Protein AF-A0A392Q2Q9-F1 (afdb_monomer)

pLDDT: mean 93.01, std 4.92, range [68.19, 97.56]

Secondary structure (DSSP, 8-state):
-HHHHHHHHHHHHHHHHHHHHHHHHHHHHHHHT-TTT-TTS---HHHHHHHHHHHS-SSGGGHHHHHHHHHHHHHHHHHHHIIIII--HHHHHHHHHHHHHT-GGGGGGS-HHHHHHHHHHHHHHHHHHH-

InterPro domains:
  IPR005630 Terpene synthase, metal-binding domain [PF03936] (30-130)
  IPR008949 Isoprenoid synthase domain superfamily [G3DSA:1.10.600.10] (1-131)
  IPR008949 Isoprenoid synthase domain superfamily [SSF48576] (3-130)
  IPR050148 Terpene synthase-like [PTHR31225] (2-131)

Solvent-accessible surface area (backbone atoms only — not comparable to full-atom values): 7437 Å² total; per-residue (Å²): 109,69,68,61,56,50,52,52,52,53,50,52,54,51,51,53,52,51,55,51,52,50,52,50,51,52,47,53,55,58,71,67,56,46,66,86,70,44,70,90,43,82,91,44,60,69,60,25,37,53,49,17,60,74,73,42,72,86,55,76,91,40,48,65,56,27,52,49,43,18,56,51,44,39,52,52,53,49,49,49,39,37,70,76,74,68,50,49,73,72,55,47,52,46,50,51,51,28,62,74,65,69,42,83,74,43,43,77,77,39,57,72,64,55,29,57,48,48,52,54,52,53,52,54,54,50,51,64,73,74,109

Radius of gyration: 17.83 Å; Cα contacts (8 Å, |Δi|>4): 84; chains: 1; bounding box: 37×26×60 Å

Organism: NCBI:txid97028

Structure (mmCIF, N/CA/C/O backbone):
data_AF-A0A392Q2Q9-F1
#
_entry.id   AF-A0A392Q2Q9-F1
#
loop_
_atom_site.group_PDB
_atom_site.id
_atom_site.type_symbol
_atom_site.label_atom_id
_atom_site.label_alt_id
_atom_site.label_comp_id
_atom_site.label_asym_id
_atom_site.label_entity_id
_atom_site.label_seq_id
_atom_site.pdbx_PDB_ins_code
_atom_site.Cartn_x
_atom_site.Cartn_y
_atom_site.Cartn_z
_atom_site.occupancy
_atom_site.B_iso_or_equiv
_atom_site.auth_seq_id
_atom_site.auth_comp_id
_atom_site.auth_asym_id
_atom_site.auth_atom_id
_atom_site.pdbx_PDB_model_num
ATOM 1 N N . MET A 1 1 ? 15.617 -3.578 -39.658 1.00 75.75 1 MET A N 1
ATOM 2 C CA . MET A 1 1 ? 15.736 -4.747 -38.759 1.00 75.75 1 MET A CA 1
ATOM 3 C C . MET A 1 1 ? 16.362 -4.359 -37.419 1.00 75.75 1 MET A C 1
ATOM 5 O O . MET A 1 1 ? 15.697 -4.554 -36.414 1.00 75.75 1 MET A O 1
ATOM 9 N N . VAL A 1 2 ? 17.518 -3.676 -37.407 1.00 93.38 2 VAL A N 1
ATOM 10 C CA . VAL A 1 2 ? 18.231 -3.214 -36.188 1.00 93.38 2 VAL A CA 1
ATOM 11 C C . VAL A 1 2 ? 17.344 -2.501 -35.150 1.00 93.38 2 VAL A C 1
ATOM 13 O O . VAL A 1 2 ? 17.402 -2.835 -33.974 1.00 93.38 2 VAL A O 1
ATOM 16 N N . LEU A 1 3 ? 16.473 -1.568 -35.560 1.00 96.06 3 LEU A N 1
ATOM 17 C CA . LEU A 1 3 ? 15.599 -0.842 -34.618 1.00 96.06 3 LEU A CA 1
ATOM 18 C C . LEU A 1 3 ? 14.573 -1.742 -33.911 1.00 96.06 3 LEU A C 1
ATOM 20 O O . LEU A 1 3 ? 14.263 -1.520 -32.747 1.00 96.06 3 LEU A O 1
ATOM 24 N N . VAL A 1 4 ? 14.054 -2.766 -34.597 1.00 97.06 4 VAL A N 1
ATOM 25 C C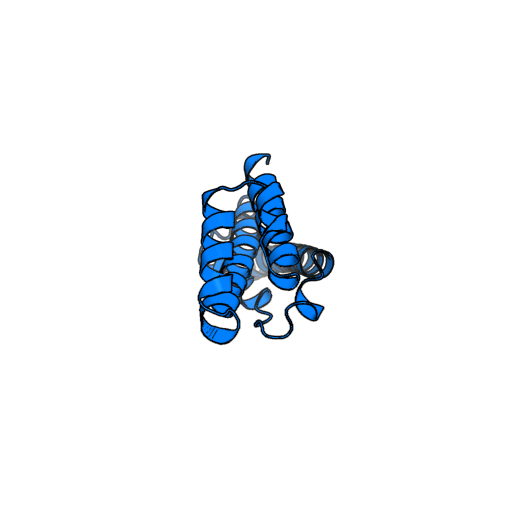A . VAL A 1 4 ? 13.068 -3.694 -34.016 1.00 97.06 4 VAL A CA 1
ATOM 26 C C . VAL A 1 4 ? 13.737 -4.619 -33.004 1.00 97.06 4 VAL A 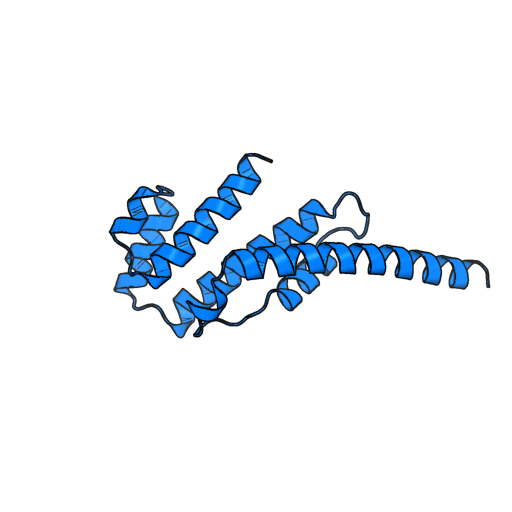C 1
ATOM 28 O O . VAL A 1 4 ? 13.162 -4.914 -31.962 1.00 97.06 4 VAL A O 1
ATOM 31 N N . GLU A 1 5 ? 14.952 -5.075 -33.301 1.00 97.00 5 GLU A N 1
ATOM 32 C CA . GLU A 1 5 ? 15.744 -5.896 -32.382 1.00 97.00 5 GLU A CA 1
ATOM 33 C C . GLU A 1 5 ? 16.156 -5.095 -31.144 1.00 97.00 5 GLU A C 1
ATOM 35 O O . GLU A 1 5 ? 15.983 -5.579 -30.027 1.00 97.00 5 GLU A O 1
ATOM 40 N N . ALA A 1 6 ? 16.597 -3.847 -31.333 1.00 96.06 6 ALA A N 1
ATOM 41 C CA . ALA A 1 6 ? 16.923 -2.940 -30.238 1.00 96.06 6 ALA A CA 1
ATOM 42 C C . ALA A 1 6 ? 15.706 -2.662 -29.340 1.00 96.06 6 ALA A C 1
ATOM 44 O O . ALA A 1 6 ? 15.802 -2.820 -28.128 1.00 96.06 6 ALA A O 1
ATOM 45 N N . ALA A 1 7 ? 14.545 -2.338 -29.922 1.00 95.75 7 ALA A N 1
ATOM 46 C CA . ALA A 1 7 ? 13.321 -2.079 -29.160 1.00 95.75 7 ALA A CA 1
ATOM 47 C C . ALA A 1 7 ? 12.856 -3.302 -28.351 1.00 95.75 7 ALA A C 1
ATOM 49 O O . ALA A 1 7 ? 12.418 -3.164 -27.212 1.00 95.75 7 ALA A O 1
ATOM 50 N N . LYS A 1 8 ? 12.974 -4.515 -28.911 1.00 96.62 8 LYS A N 1
ATOM 51 C CA . LYS A 1 8 ? 12.659 -5.756 -28.185 1.00 96.62 8 LYS A CA 1
ATOM 52 C C . LYS A 1 8 ? 13.612 -5.992 -27.018 1.00 96.62 8 LYS A C 1
ATOM 54 O O . LYS A 1 8 ? 13.170 -6.412 -25.953 1.00 96.62 8 LYS A O 1
ATOM 59 N N . LEU A 1 9 ? 14.908 -5.761 -27.226 1.00 96.19 9 LEU A N 1
ATOM 60 C CA . LEU A 1 9 ? 15.908 -5.940 -26.180 1.00 96.19 9 LEU A CA 1
ATOM 61 C C . LEU A 1 9 ? 15.682 -4.954 -25.029 1.00 96.19 9 LEU A C 1
ATOM 63 O O . LEU A 1 9 ? 15.647 -5.377 -23.87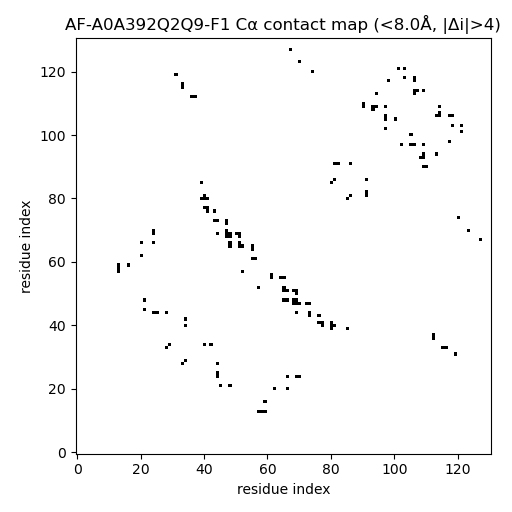8 1.00 96.19 9 LEU A O 1
ATOM 67 N N . ASP A 1 10 ? 15.466 -3.679 -25.349 1.00 93.50 10 ASP A N 1
ATOM 68 C CA . ASP A 1 10 ? 15.205 -2.625 -24.366 1.00 93.50 10 ASP A CA 1
ATOM 69 C C . ASP A 1 10 ? 13.931 -2.908 -23.556 1.00 93.50 10 ASP A C 1
ATOM 71 O O . ASP A 1 10 ? 13.959 -2.917 -22.325 1.00 93.50 10 ASP A O 1
ATOM 75 N N . PHE A 1 11 ? 12.845 -3.295 -24.236 1.00 93.94 11 PHE A N 1
ATOM 76 C CA . PHE A 1 11 ? 11.606 -3.704 -23.579 1.00 93.94 11 PHE A CA 1
ATOM 77 C C . PHE A 1 11 ? 11.814 -4.882 -22.618 1.00 93.94 11 PHE A C 1
ATOM 79 O O . PHE A 1 11 ? 11.307 -4.860 -21.499 1.00 93.94 11 PHE A O 1
ATOM 86 N N . ASN A 1 12 ? 12.570 -5.907 -23.024 1.00 95.81 12 ASN A N 1
ATOM 87 C CA . ASN A 1 12 ? 12.827 -7.075 -22.179 1.00 95.81 12 ASN A CA 1
ATOM 88 C C . ASN A 1 12 ? 13.692 -6.728 -20.956 1.00 95.81 12 ASN A C 1
ATOM 90 O O . ASN A 1 12 ? 13.448 -7.254 -19.870 1.00 95.81 12 ASN A O 1
ATOM 94 N N . ILE A 1 13 ? 14.680 -5.839 -21.111 1.00 93.75 13 ILE A N 1
ATOM 95 C CA . ILE A 1 13 ? 15.498 -5.341 -19.995 1.00 93.75 13 ILE A CA 1
ATOM 96 C C . ILE A 1 13 ? 14.614 -4.575 -19.010 1.00 93.75 13 ILE A C 1
ATOM 98 O O . ILE A 1 13 ? 14.631 -4.861 -17.812 1.00 93.75 13 ILE A O 1
ATOM 102 N N . PHE A 1 14 ? 13.797 -3.648 -19.513 1.00 92.25 14 PHE A N 1
ATOM 103 C CA . PHE A 1 14 ? 12.869 -2.892 -18.683 1.00 92.25 14 PHE A CA 1
ATOM 104 C C . PHE A 1 14 ? 11.873 -3.813 -17.967 1.00 92.25 14 PHE A C 1
ATOM 106 O O . PHE A 1 14 ? 11.730 -3.733 -16.749 1.00 92.25 14 PHE A O 1
ATOM 113 N N . GLN A 1 15 ? 11.265 -4.764 -18.680 1.00 94.81 15 GLN A N 1
ATOM 114 C CA . GLN A 1 15 ? 10.356 -5.750 -18.096 1.00 94.81 15 GLN A CA 1
ATOM 115 C C . GLN A 1 15 ? 11.027 -6.574 -16.987 1.00 94.81 15 GLN A C 1
ATOM 117 O O . GLN A 1 15 ? 10.398 -6.832 -15.961 1.00 94.81 15 GLN A O 1
ATOM 122 N N . SER A 1 16 ? 12.291 -6.972 -17.158 1.00 95.31 16 SER A N 1
ATOM 123 C CA . SER A 1 16 ? 13.042 -7.691 -16.122 1.00 95.31 16 SER A CA 1
ATOM 124 C C . SER A 1 16 ? 13.211 -6.854 -14.850 1.00 95.31 16 SER A C 1
ATOM 126 O O . SER A 1 16 ? 13.088 -7.392 -13.749 1.00 95.31 16 SER A O 1
ATOM 128 N N . ASN A 1 17 ? 13.453 -5.546 -14.982 1.00 93.50 17 ASN A N 1
ATOM 129 C CA . ASN A 1 17 ? 13.526 -4.635 -13.836 1.00 93.50 17 ASN A CA 1
ATOM 130 C C . ASN A 1 17 ? 12.163 -4.510 -13.146 1.00 93.50 17 ASN A C 1
ATOM 132 O O . ASN A 1 17 ? 12.082 -4.643 -11.926 1.00 93.50 17 ASN A O 1
ATOM 136 N N . LEU A 1 18 ? 11.082 -4.359 -13.919 1.00 95.50 18 LEU A N 1
ATOM 137 C CA . LEU A 1 18 ? 9.730 -4.283 -13.361 1.00 95.50 18 LEU A CA 1
ATOM 138 C C . LEU A 1 18 ? 9.339 -5.556 -12.596 1.00 95.50 18 LEU A C 1
ATOM 140 O O . LEU A 1 18 ? 8.719 -5.509 -11.539 1.00 95.50 18 LEU A O 1
ATOM 144 N N . GLN A 1 19 ? 9.731 -6.728 -13.099 1.00 96.25 19 GLN A N 1
ATOM 145 C CA . GLN A 1 19 ? 9.503 -7.994 -12.399 1.00 96.25 19 GLN A CA 1
ATOM 146 C C . GLN A 1 19 ? 10.271 -8.080 -11.076 1.00 96.25 19 GLN A C 1
ATOM 148 O O . GLN A 1 19 ? 9.803 -8.739 -10.147 1.00 96.25 19 GLN A O 1
ATOM 153 N N . GLN A 1 20 ? 11.447 -7.458 -10.985 1.00 96.25 20 GLN A N 1
ATOM 154 C CA . GLN A 1 20 ? 12.218 -7.405 -9.748 1.00 96.25 20 GLN A CA 1
ATOM 155 C C . GLN A 1 20 ? 11.555 -6.474 -8.725 1.00 96.25 20 GLN A C 1
ATOM 157 O O . GLN A 1 20 ? 11.304 -6.900 -7.598 1.00 96.25 20 GLN A O 1
ATOM 162 N N . GLU A 1 21 ? 11.166 -5.271 -9.145 1.00 96.44 21 GLU A N 1
ATOM 163 C CA . GLU A 1 21 ? 10.391 -4.325 -8.328 1.00 96.44 21 GLU A CA 1
ATOM 164 C C . GLU A 1 21 ? 9.092 -4.957 -7.816 1.00 96.44 21 GLU A C 1
ATOM 166 O O . GLU A 1 21 ? 8.780 -4.896 -6.629 1.00 96.44 21 GLU A O 1
ATOM 171 N N . LEU A 1 22 ? 8.350 -5.646 -8.688 1.00 95.88 22 LEU A N 1
ATOM 172 C CA . LEU A 1 22 ? 7.099 -6.297 -8.315 1.00 95.88 22 LEU A CA 1
ATOM 173 C C . LEU A 1 22 ? 7.300 -7.407 -7.276 1.00 95.88 22 LEU A C 1
ATOM 175 O O . LEU A 1 22 ? 6.458 -7.581 -6.393 1.00 95.88 22 LEU A O 1
ATOM 179 N N . LYS A 1 23 ? 8.409 -8.156 -7.339 1.00 96.81 23 LYS A N 1
ATOM 180 C CA . LYS A 1 23 ? 8.757 -9.149 -6.306 1.00 96.81 23 LYS A CA 1
ATOM 181 C C . LYS A 1 23 ? 9.035 -8.480 -4.964 1.00 96.81 23 LYS A C 1
ATOM 183 O O . LYS A 1 23 ? 8.646 -9.025 -3.932 1.00 96.81 23 LYS A O 1
ATOM 188 N N . GLU A 1 24 ? 9.698 -7.330 -4.973 1.00 96.25 24 GLU A N 1
ATOM 189 C CA . GLU A 1 24 ? 9.979 -6.551 -3.765 1.00 96.25 24 GLU A CA 1
ATOM 190 C C . GLU A 1 24 ? 8.693 -5.982 -3.164 1.00 96.25 24 GLU A C 1
ATOM 192 O O . GLU A 1 24 ? 8.444 -6.182 -1.976 1.00 96.25 24 GLU A O 1
ATOM 197 N N . MET A 1 25 ? 7.810 -5.409 -3.985 1.00 96.12 25 MET A N 1
ATOM 198 C CA . MET A 1 25 ? 6.490 -4.942 -3.543 1.00 96.12 25 MET A CA 1
ATOM 199 C C . MET A 1 25 ? 5.619 -6.084 -3.020 1.00 96.12 25 MET A C 1
ATOM 201 O O . MET A 1 25 ? 4.980 -5.947 -1.980 1.00 96.12 25 MET A O 1
ATOM 205 N N . SER A 1 26 ? 5.643 -7.244 -3.680 1.00 94.69 26 SER A N 1
ATOM 206 C CA . SER A 1 26 ? 4.922 -8.439 -3.218 1.00 94.69 26 SER A CA 1
ATOM 207 C C . SER A 1 26 ? 5.439 -8.934 -1.868 1.00 94.69 26 SER A C 1
ATOM 209 O O . SER A 1 26 ? 4.654 -9.374 -1.027 1.00 94.69 26 SER A O 1
ATOM 211 N N . ARG A 1 27 ? 6.759 -8.863 -1.642 1.00 95.44 27 ARG A N 1
ATOM 212 C CA . ARG A 1 27 ? 7.365 -9.203 -0.351 1.00 95.44 27 ARG A CA 1
ATOM 213 C C . ARG A 1 27 ? 6.919 -8.221 0.729 1.00 95.44 27 ARG A C 1
ATOM 215 O O . ARG A 1 27 ? 6.402 -8.676 1.743 1.00 95.44 27 ARG A O 1
ATOM 222 N N . TRP A 1 28 ? 7.043 -6.920 0.474 1.00 94.62 28 TRP A N 1
ATOM 223 C CA . TRP A 1 28 ? 6.601 -5.864 1.388 1.00 94.62 28 TRP A CA 1
ATOM 224 C C . TRP A 1 28 ? 5.125 -6.032 1.781 1.00 94.62 28 TRP A C 1
ATOM 226 O O . TRP A 1 28 ? 4.798 -6.080 2.966 1.00 94.62 28 TRP A O 1
ATOM 236 N N . TRP A 1 29 ? 4.236 -6.230 0.804 1.00 92.81 29 TRP A N 1
ATOM 237 C CA . TRP A 1 29 ? 2.803 -6.422 1.047 1.00 92.81 29 TRP A CA 1
ATOM 238 C C . TRP A 1 29 ? 2.509 -7.648 1.916 1.00 92.81 29 TRP A C 1
ATOM 240 O O . TRP A 1 29 ? 1.708 -7.595 2.851 1.00 92.81 29 TRP A O 1
ATOM 250 N N . LYS A 1 30 ? 3.206 -8.757 1.644 1.00 91.31 30 LYS A N 1
ATOM 251 C CA . LYS A 1 30 ? 3.087 -9.986 2.430 1.00 91.31 30 LYS A CA 1
ATOM 252 C C . LYS A 1 30 ? 3.606 -9.806 3.858 1.00 91.31 30 LYS A C 1
ATOM 254 O O . LYS A 1 30 ? 2.983 -10.317 4.787 1.00 91.31 30 LYS A O 1
ATOM 259 N N . GLU A 1 31 ? 4.725 -9.109 4.034 1.00 91.88 31 GLU A N 1
ATOM 260 C CA . GLU A 1 31 ? 5.345 -8.842 5.339 1.00 91.88 31 GLU A CA 1
ATOM 261 C C . GLU A 1 31 ? 4.489 -7.927 6.217 1.00 91.88 31 GLU A C 1
ATOM 263 O O . GLU A 1 31 ? 4.432 -8.141 7.427 1.00 91.88 31 GLU A O 1
ATOM 268 N N . MET A 1 32 ? 3.741 -6.987 5.627 1.00 87.19 32 MET A N 1
ATOM 269 C CA . MET A 1 32 ? 2.764 -6.188 6.374 1.00 87.19 32 MET A CA 1
ATOM 2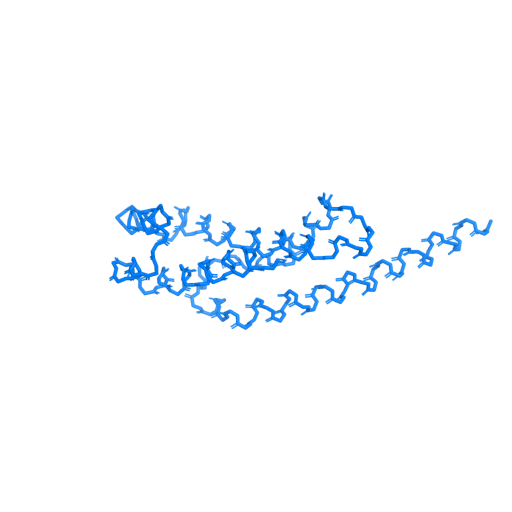70 C C . MET A 1 32 ? 1.646 -7.036 7.002 1.00 87.19 32 MET A C 1
ATOM 272 O O . MET A 1 32 ? 1.044 -6.629 7.995 1.00 87.19 32 MET A O 1
ATOM 276 N N . GLY A 1 33 ? 1.340 -8.213 6.442 1.00 84.62 33 GLY A N 1
ATOM 277 C CA . GLY A 1 33 ? 0.392 -9.158 7.039 1.00 84.62 33 GLY A CA 1
ATOM 278 C C . GLY A 1 33 ? -1.044 -8.630 7.168 1.00 84.62 33 GLY A C 1
ATOM 279 O O . GLY A 1 33 ? -1.800 -9.125 8.010 1.00 84.62 33 GLY A O 1
ATOM 280 N N . LEU A 1 34 ? -1.419 -7.634 6.354 1.00 83.12 34 LEU A N 1
ATOM 281 C CA . LEU A 1 34 ? -2.730 -6.980 6.396 1.00 83.12 34 LEU A CA 1
ATOM 282 C C . LEU A 1 34 ? -3.828 -7.808 5.730 1.00 83.12 34 LEU A C 1
ATOM 284 O O . LEU A 1 34 ? -4.936 -7.851 6.251 1.00 83.12 34 LEU A O 1
ATOM 288 N N . ALA A 1 35 ? -3.523 -8.519 4.640 1.00 79.19 35 ALA A N 1
ATOM 289 C CA . ALA A 1 35 ? -4.505 -9.284 3.865 1.00 79.19 35 ALA A CA 1
ATOM 290 C C . ALA A 1 35 ? -5.423 -10.207 4.707 1.00 79.19 35 ALA A C 1
ATOM 292 O O . ALA A 1 35 ? -6.640 -10.125 4.555 1.00 79.19 35 ALA A O 1
ATOM 293 N N . PRO A 1 36 ? -4.921 -11.045 5.644 1.00 77.25 36 PRO A N 1
ATOM 294 C CA . PRO A 1 36 ? -5.801 -11.870 6.478 1.00 77.25 36 PRO A CA 1
ATOM 295 C C . PRO A 1 36 ? -6.554 -11.077 7.559 1.00 77.25 36 PRO A C 1
ATOM 297 O O . PRO A 1 36 ? -7.543 -11.572 8.092 1.00 77.25 36 PRO A O 1
ATOM 300 N N . ARG A 1 37 ? -6.078 -9.879 7.921 1.00 80.44 37 ARG A N 1
ATOM 301 C CA . ARG A 1 37 ? -6.646 -9.030 8.985 1.00 80.44 37 ARG A CA 1
ATOM 302 C C . ARG A 1 37 ? -7.678 -8.035 8.449 1.00 80.44 37 ARG A C 1
ATOM 304 O O . ARG A 1 37 ? -8.550 -7.612 9.199 1.00 80.44 37 ARG A O 1
ATOM 311 N N . LEU A 1 38 ? -7.583 -7.697 7.165 1.00 82.00 38 LEU A N 1
ATOM 312 C CA . LEU A 1 38 ? -8.450 -6.777 6.433 1.00 82.00 38 LEU A CA 1
ATOM 313 C C . LEU A 1 38 ? -9.121 -7.511 5.263 1.00 82.00 38 LEU A C 1
ATOM 315 O O . LEU A 1 38 ? -9.091 -7.051 4.126 1.00 82.00 38 LEU A O 1
ATOM 319 N N . SER A 1 39 ? -9.723 -8.673 5.528 1.00 82.88 39 SER A N 1
ATOM 320 C CA . SER A 1 39 ? -10.338 -9.524 4.493 1.00 82.88 39 SER A CA 1
ATOM 321 C C . SER A 1 39 ? -11.527 -8.881 3.766 1.00 82.88 39 SER A C 1
ATOM 323 O O . SER A 1 39 ? -11.966 -9.399 2.742 1.00 82.88 39 SER A O 1
ATOM 325 N N . PHE A 1 40 ? -12.046 -7.765 4.287 1.00 83.06 40 PHE A N 1
ATOM 326 C CA . PHE A 1 40 ? -13.062 -6.940 3.635 1.00 83.06 40 PHE A CA 1
ATOM 327 C C . PHE A 1 40 ? -12.497 -6.081 2.494 1.00 83.06 40 PHE A C 1
ATOM 329 O O . PHE A 1 40 ? -13.252 -5.657 1.623 1.00 83.06 40 PHE A O 1
ATOM 336 N N . SER A 1 41 ? -11.190 -5.811 2.509 1.00 81.50 41 SER A N 1
ATOM 337 C CA . SER A 1 41 ? -10.527 -4.930 1.551 1.00 81.50 41 SER A CA 1
ATOM 338 C C . SER A 1 41 ? -10.046 -5.680 0.310 1.00 81.50 41 SER A C 1
ATOM 340 O O . SER A 1 41 ? -9.781 -6.886 0.334 1.00 81.50 41 SER A O 1
ATOM 342 N N . ARG A 1 42 ? -9.939 -4.960 -0.803 1.00 84.75 42 ARG A N 1
ATOM 343 C CA . ARG A 1 42 ? -9.484 -5.490 -2.086 1.00 84.75 42 ARG A CA 1
ATOM 344 C C . ARG A 1 4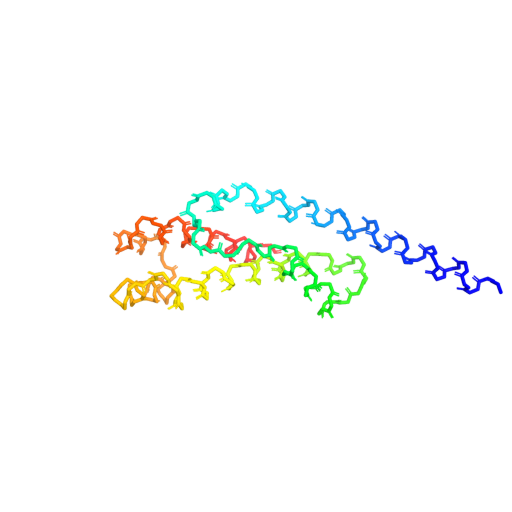2 ? -7.959 -5.632 -2.067 1.00 84.75 42 ARG A C 1
ATOM 346 O O . ARG A 1 42 ? -7.242 -4.663 -1.839 1.00 84.75 42 ARG A O 1
ATOM 353 N N . ASP A 1 43 ? -7.447 -6.814 -2.407 1.00 86.00 43 ASP A N 1
ATOM 354 C CA . ASP A 1 43 ? -6.011 -7.003 -2.653 1.00 86.00 43 ASP A CA 1
ATOM 355 C C . ASP A 1 43 ? -5.657 -6.485 -4.058 1.00 86.00 43 ASP A C 1
ATOM 357 O O . ASP A 1 43 ? -5.967 -7.134 -5.058 1.00 86.00 43 ASP A O 1
ATOM 361 N N . ARG A 1 44 ? -5.098 -5.267 -4.129 1.00 89.50 44 ARG A N 1
ATOM 362 C CA . ARG A 1 44 ? -4.866 -4.515 -5.382 1.00 89.50 44 ARG A CA 1
ATOM 363 C C . ARG A 1 44 ? -3.411 -4.130 -5.623 1.00 89.50 44 ARG A C 1
ATOM 365 O O . ARG A 1 44 ? -3.132 -3.244 -6.427 1.00 89.50 44 ARG A O 1
ATOM 372 N N . LEU A 1 45 ? -2.469 -4.787 -4.946 1.00 93.06 45 LEU A N 1
ATOM 373 C CA . LEU A 1 45 ? -1.046 -4.456 -5.055 1.00 93.06 45 LEU A CA 1
ATOM 374 C C . LEU A 1 45 ? -0.555 -4.439 -6.514 1.00 93.06 45 LEU A C 1
ATOM 376 O O . LEU A 1 45 ? 0.194 -3.546 -6.911 1.00 93.06 45 LEU A O 1
ATOM 380 N N . ILE A 1 46 ? -0.975 -5.423 -7.315 1.00 93.75 46 ILE A N 1
ATOM 381 C CA . ILE A 1 46 ? -0.544 -5.567 -8.712 1.00 93.75 46 ILE A CA 1
ATOM 382 C C . ILE A 1 46 ? -1.097 -4.427 -9.571 1.00 93.75 46 ILE A C 1
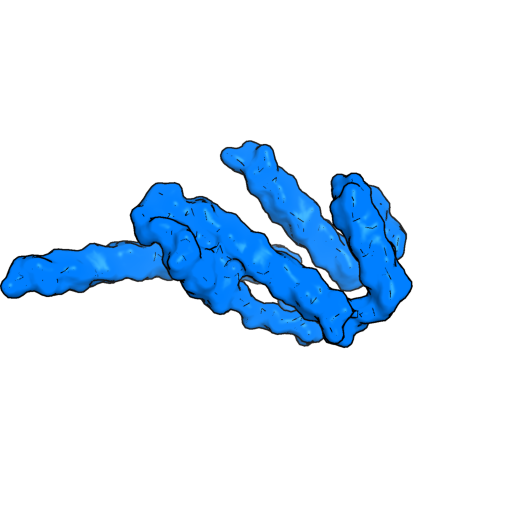ATOM 384 O O . ILE A 1 46 ? -0.381 -3.874 -10.403 1.00 93.75 46 ILE A O 1
ATOM 388 N N . GLU A 1 47 ? -2.353 -4.048 -9.360 1.00 94.81 47 GLU A N 1
ATOM 389 C CA . GLU A 1 47 ? -3.001 -2.935 -10.044 1.00 94.81 47 GLU A CA 1
ATOM 390 C C . GLU A 1 47 ? -2.379 -1.593 -9.650 1.00 94.81 47 GLU A C 1
ATOM 392 O O . GLU A 1 47 ? -2.094 -0.777 -10.527 1.00 94.81 47 GLU A O 1
ATOM 397 N N . CYS A 1 48 ? -2.087 -1.388 -8.363 1.00 95.88 48 CYS A N 1
ATOM 398 C CA . CYS A 1 48 ? -1.369 -0.208 -7.886 1.00 95.88 48 CYS A CA 1
ATOM 399 C C . CYS A 1 48 ? 0.036 -0.122 -8.498 1.00 95.88 48 CYS A C 1
ATOM 401 O O . CYS A 1 48 ? 0.455 0.957 -8.918 1.00 95.88 48 CYS A O 1
ATOM 403 N N . TYR A 1 49 ? 0.741 -1.252 -8.617 1.00 96.75 49 TYR A N 1
ATOM 404 C CA . TYR A 1 49 ? 2.038 -1.298 -9.291 1.00 96.75 49 TYR A CA 1
ATOM 405 C C . TYR A 1 49 ? 1.914 -0.966 -10.779 1.00 96.75 49 TYR A C 1
ATOM 407 O O . TYR A 1 49 ? 2.680 -0.164 -11.310 1.00 96.75 49 TYR A O 1
ATOM 415 N N . PHE A 1 50 ? 0.910 -1.523 -11.456 1.00 95.88 50 PHE A N 1
ATOM 416 C CA . PHE A 1 50 ? 0.642 -1.217 -12.857 1.00 95.88 50 PHE A CA 1
ATOM 417 C C . PHE A 1 50 ? 0.373 0.281 -13.080 1.00 95.88 50 PHE A C 1
ATOM 419 O O . PHE A 1 50 ? 0.901 0.864 -14.028 1.00 95.88 50 PHE A O 1
ATOM 426 N N . TRP A 1 51 ? -0.379 0.931 -12.186 1.00 95.75 51 TRP A N 1
ATOM 427 C CA . TRP A 1 51 ? -0.568 2.385 -12.220 1.00 95.75 51 TRP A CA 1
ATOM 428 C C . TRP A 1 51 ? 0.740 3.143 -12.004 1.00 95.75 51 TRP A C 1
ATOM 430 O O . TRP A 1 51 ? 1.037 4.060 -12.767 1.00 95.75 51 TRP A O 1
ATOM 440 N N . ALA A 1 52 ? 1.563 2.732 -11.037 1.00 96.31 52 ALA A N 1
ATOM 441 C CA . ALA A 1 52 ? 2.858 3.358 -10.787 1.00 96.31 52 ALA A CA 1
ATOM 442 C C . ALA A 1 52 ? 3.795 3.285 -12.008 1.00 96.31 52 ALA A C 1
ATOM 444 O O . ALA A 1 52 ? 4.454 4.273 -12.333 1.00 96.31 52 ALA A O 1
ATOM 445 N N . VAL A 1 53 ? 3.811 2.155 -12.725 1.00 95.25 53 VAL A N 1
ATOM 446 C CA . VAL A 1 53 ? 4.561 1.990 -13.985 1.00 95.25 53 VAL A CA 1
ATOM 447 C C . VAL A 1 53 ? 4.060 2.937 -15.077 1.00 95.25 53 VAL A C 1
ATOM 449 O O . VAL A 1 53 ? 4.865 3.448 -15.848 1.00 95.25 53 VAL A O 1
ATOM 452 N N . GLY A 1 54 ? 2.750 3.186 -15.149 1.00 93.88 54 GLY A N 1
ATOM 453 C CA . GLY A 1 54 ? 2.171 4.130 -16.108 1.00 93.88 54 GLY A CA 1
ATOM 454 C C . GLY A 1 54 ? 2.391 5.606 -15.753 1.00 93.88 54 GLY A C 1
ATOM 455 O O . GLY A 1 54 ? 2.362 6.453 -16.643 1.00 93.88 54 GLY A O 1
ATOM 456 N N . MET A 1 55 ? 2.593 5.921 -14.471 1.00 93.19 55 MET A N 1
ATOM 457 C CA . MET A 1 55 ? 2.748 7.293 -13.972 1.00 93.19 55 MET A CA 1
ATOM 458 C C . MET A 1 55 ? 4.202 7.766 -13.918 1.00 93.19 55 MET A C 1
ATOM 460 O O . MET A 1 55 ? 4.465 8.953 -14.110 1.00 93.19 55 MET A O 1
ATOM 464 N N . ALA A 1 56 ? 5.139 6.868 -13.614 1.00 93.50 56 ALA A N 1
ATOM 465 C CA . ALA A 1 56 ? 6.547 7.210 -13.470 1.00 93.50 56 ALA A CA 1
ATOM 466 C C . ALA A 1 56 ? 7.331 6.949 -14.768 1.00 93.50 56 ALA A C 1
ATOM 468 O O . ALA A 1 56 ? 6.974 6.050 -15.532 1.00 93.50 56 ALA A O 1
ATOM 469 N N . PRO A 1 57 ? 8.435 7.680 -15.008 1.00 90.69 57 PRO A N 1
ATOM 470 C CA . PRO A 1 57 ? 9.305 7.414 -16.149 1.00 90.69 57 PRO A CA 1
ATOM 471 C C . PRO A 1 57 ? 9.851 5.978 -16.117 1.00 90.69 57 PRO A C 1
ATOM 473 O O . PRO A 1 57 ? 10.006 5.387 -15.045 1.00 90.69 57 PRO A O 1
ATOM 476 N N . PHE A 1 58 ? 10.126 5.401 -17.288 1.00 85.25 58 PHE A N 1
ATOM 477 C CA . PHE A 1 58 ? 10.540 3.997 -17.421 1.00 85.25 58 PHE A CA 1
ATOM 478 C C . PHE A 1 58 ? 11.998 3.768 -17.005 1.00 85.25 58 PHE A C 1
ATOM 480 O O . PHE A 1 58 ? 12.436 2.635 -16.812 1.00 85.25 58 PHE A O 1
ATOM 487 N N . GLU A 1 59 ? 12.782 4.829 -16.855 1.00 87.69 59 GLU A N 1
ATOM 488 C CA . GLU A 1 59 ? 14.201 4.693 -16.614 1.00 87.69 59 GLU A CA 1
ATOM 489 C C . GLU A 1 59 ? 14.478 4.043 -15.235 1.00 87.69 59 GLU A C 1
ATOM 491 O O . GLU A 1 59 ? 13.734 4.266 -14.264 1.00 87.69 59 GLU A O 1
ATOM 496 N N . PRO A 1 60 ? 15.532 3.210 -15.113 1.00 86.56 60 PRO A N 1
ATOM 497 C CA . PRO A 1 60 ? 15.793 2.430 -13.900 1.00 86.56 60 PRO A CA 1
ATOM 498 C C . PRO A 1 60 ? 15.990 3.273 -12.634 1.00 86.56 60 PRO A C 1
ATOM 500 O O . PRO A 1 60 ? 15.630 2.829 -11.549 1.00 86.56 60 PRO A O 1
ATOM 503 N N . GLN A 1 61 ? 16.497 4.504 -12.751 1.00 90.56 61 GLN A N 1
ATOM 504 C CA . GLN A 1 61 ? 16.695 5.403 -11.607 1.00 90.56 61 GLN A CA 1
ATOM 505 C C . GLN A 1 61 ? 15.390 5.807 -10.905 1.00 90.56 61 GLN A C 1
ATOM 507 O O . GLN A 1 61 ? 15.426 6.228 -9.754 1.00 90.56 61 GLN A O 1
ATOM 512 N N . PHE A 1 62 ? 14.237 5.655 -11.565 1.00 93.81 62 PHE A N 1
ATOM 513 C CA . PHE A 1 62 ? 12.922 5.928 -10.978 1.00 93.81 62 PHE A CA 1
ATOM 514 C C . PHE A 1 62 ? 12.284 4.691 -10.327 1.00 93.81 62 PHE A C 1
ATOM 516 O O . PHE A 1 62 ? 11.106 4.717 -9.979 1.00 93.81 62 PHE A O 1
ATOM 523 N N . SER A 1 63 ? 13.048 3.612 -10.132 1.00 94.12 63 SER A N 1
ATOM 524 C CA . SER A 1 63 ? 12.577 2.390 -9.469 1.00 94.12 63 SER A CA 1
ATOM 525 C C . SER A 1 63 ? 11.987 2.669 -8.082 1.00 94.12 63 SER A C 1
ATOM 527 O O . SER A 1 63 ? 10.841 2.307 -7.808 1.00 94.12 63 SER A O 1
ATOM 529 N N . ASN A 1 64 ? 12.700 3.436 -7.249 1.00 93.31 64 ASN A N 1
ATOM 530 C CA . ASN A 1 64 ? 12.217 3.824 -5.921 1.00 93.31 64 ASN A CA 1
ATOM 531 C C . ASN A 1 64 ? 10.921 4.642 -5.989 1.00 93.31 64 ASN A C 1
ATOM 533 O O . ASN A 1 64 ? 10.035 4.450 -5.161 1.00 93.31 64 ASN A O 1
ATOM 537 N N . LEU A 1 65 ? 10.766 5.503 -7.003 1.00 94.75 65 LEU A N 1
ATOM 538 C CA . LEU A 1 65 ? 9.533 6.264 -7.214 1.00 94.75 65 LEU A CA 1
ATOM 539 C C . LEU A 1 65 ? 8.357 5.336 -7.549 1.00 94.75 65 LEU A C 1
ATOM 541 O O . LEU A 1 65 ? 7.289 5.475 -6.958 1.00 94.75 65 LEU A O 1
ATOM 545 N N . ARG A 1 66 ? 8.543 4.363 -8.452 1.00 96.44 66 ARG A N 1
ATOM 546 C CA . ARG A 1 66 ? 7.501 3.376 -8.798 1.00 96.44 66 ARG A CA 1
ATOM 547 C C . ARG A 1 66 ? 7.085 2.543 -7.590 1.00 96.44 66 ARG A C 1
ATOM 549 O O . ARG A 1 66 ? 5.893 2.373 -7.331 1.00 96.44 66 ARG A O 1
ATOM 556 N N . MET A 1 67 ? 8.057 2.060 -6.823 1.00 95.62 67 MET A N 1
ATOM 557 C CA . MET A 1 67 ? 7.799 1.308 -5.596 1.00 95.62 67 MET A CA 1
ATOM 558 C C . MET A 1 67 ? 7.089 2.170 -4.544 1.00 95.62 67 MET A C 1
ATOM 560 O O . MET A 1 67 ? 6.090 1.740 -3.969 1.00 95.62 67 MET A O 1
ATOM 564 N N . GLY A 1 68 ? 7.524 3.418 -4.358 1.00 95.62 68 GLY A N 1
ATOM 565 C CA . GLY A 1 68 ? 6.886 4.375 -3.455 1.00 95.62 68 GLY A CA 1
ATOM 566 C C . GLY A 1 68 ? 5.425 4.648 -3.819 1.00 95.62 68 GLY A C 1
ATOM 567 O O . GLY A 1 68 ? 4.537 4.495 -2.980 1.00 95.62 68 GLY A O 1
ATOM 568 N N . LEU A 1 69 ? 5.151 4.949 -5.093 1.00 95.94 69 LEU A N 1
ATOM 569 C CA . LEU A 1 69 ? 3.791 5.141 -5.610 1.00 95.94 69 LEU A CA 1
ATOM 570 C C . LEU A 1 69 ? 2.920 3.891 -5.435 1.00 95.94 69 LEU A C 1
ATOM 572 O O . LEU A 1 69 ? 1.736 4.010 -5.132 1.00 95.94 69 LEU A O 1
ATOM 576 N N . THR A 1 70 ? 3.500 2.698 -5.573 1.00 96.25 70 THR A N 1
ATOM 577 C CA . THR A 1 70 ? 2.790 1.429 -5.352 1.00 96.25 70 THR A CA 1
ATOM 578 C C . THR A 1 70 ? 2.363 1.276 -3.897 1.00 96.25 70 THR A C 1
ATOM 580 O O . THR A 1 70 ? 1.198 0.968 -3.632 1.00 96.25 70 THR A O 1
ATOM 583 N N . LYS A 1 71 ? 3.279 1.526 -2.949 1.00 95.69 71 LYS A N 1
ATOM 584 C CA . LYS A 1 71 ? 2.978 1.490 -1.512 1.00 95.69 71 LYS A CA 1
ATOM 585 C C . LYS A 1 71 ? 1.881 2.509 -1.166 1.00 95.69 71 LYS A C 1
ATOM 587 O O . LYS A 1 71 ? 0.888 2.143 -0.542 1.00 95.69 71 LYS A O 1
ATOM 592 N N . VAL A 1 72 ? 2.010 3.755 -1.639 1.00 95.06 72 VAL A N 1
ATOM 593 C CA . VAL A 1 72 ? 1.018 4.828 -1.425 1.00 95.06 72 VAL A CA 1
ATOM 594 C C . VAL A 1 72 ? -0.346 4.458 -2.008 1.00 95.06 72 VAL A C 1
ATOM 596 O O . VAL A 1 72 ? -1.348 4.524 -1.301 1.00 95.06 72 VAL A O 1
ATOM 599 N N . GLY A 1 73 ? -0.400 4.017 -3.267 1.00 95.12 73 GLY A N 1
ATOM 600 C CA . GLY A 1 73 ? -1.650 3.625 -3.922 1.00 95.12 73 GLY A CA 1
ATOM 601 C C . GLY A 1 73 ? -2.351 2.465 -3.212 1.00 95.12 73 GLY A C 1
ATOM 602 O O . GLY A 1 73 ? -3.573 2.481 -3.060 1.00 95.12 73 GLY A O 1
ATOM 603 N N . SER A 1 74 ? -1.579 1.498 -2.708 1.00 94.56 74 SER A N 1
ATOM 604 C CA . SER A 1 74 ? -2.117 0.360 -1.954 1.00 94.56 74 SER A CA 1
ATOM 605 C C . SER A 1 74 ? -2.731 0.809 -0.624 1.00 94.56 74 SER A C 1
ATOM 607 O O . SER A 1 74 ? -3.837 0.397 -0.285 1.00 94.56 74 SER A O 1
ATOM 609 N N . LEU A 1 75 ? -2.052 1.696 0.113 1.00 94.94 75 LEU A N 1
ATOM 610 C CA . LEU A 1 75 ? -2.559 2.242 1.376 1.00 94.94 75 LEU A CA 1
ATOM 611 C C . LEU A 1 75 ? -3.795 3.129 1.171 1.00 94.94 75 LEU A C 1
ATOM 613 O O . LEU A 1 75 ? -4.743 3.021 1.941 1.00 94.94 75 LEU A O 1
ATOM 617 N N . ILE A 1 76 ? -3.823 3.957 0.122 1.00 94.88 76 ILE A N 1
ATOM 618 C CA . ILE A 1 76 ? -5.004 4.767 -0.224 1.00 94.88 76 ILE A CA 1
ATOM 619 C C . ILE A 1 76 ? -6.193 3.867 -0.566 1.00 94.88 76 ILE A C 1
ATOM 621 O O . ILE A 1 76 ? -7.296 4.130 -0.103 1.00 94.88 76 ILE A O 1
ATOM 625 N N . THR A 1 77 ? -5.974 2.784 -1.314 1.00 93.81 77 THR A N 1
ATOM 626 C CA . THR A 1 77 ? -7.040 1.820 -1.642 1.00 93.81 77 THR A CA 1
ATOM 627 C C . THR A 1 77 ? -7.598 1.144 -0.385 1.00 93.81 77 THR A C 1
ATOM 629 O O . THR A 1 77 ? -8.802 0.938 -0.277 1.00 93.81 77 THR A O 1
ATOM 632 N N . LEU A 1 78 ? -6.743 0.838 0.598 1.00 93.38 78 LEU A N 1
ATOM 633 C CA . LEU A 1 78 ? -7.195 0.322 1.892 1.00 93.38 78 LEU A CA 1
ATOM 634 C C . LEU A 1 78 ? -7.997 1.360 2.689 1.00 93.38 78 LEU A C 1
ATOM 636 O O . LEU A 1 78 ? -9.001 1.000 3.297 1.00 93.38 78 LEU A O 1
ATOM 640 N N . ILE A 1 79 ? -7.577 2.631 2.686 1.00 95.00 79 ILE A N 1
ATOM 641 C CA . ILE A 1 79 ? -8.343 3.726 3.305 1.00 95.00 79 ILE A CA 1
ATOM 642 C C . ILE A 1 79 ? -9.719 3.829 2.642 1.00 95.00 79 ILE A C 1
ATOM 644 O O . ILE A 1 79 ? -10.719 3.835 3.346 1.00 95.00 79 ILE A O 1
ATOM 648 N N . ASP A 1 80 ? -9.774 3.848 1.312 1.00 95.19 80 ASP A N 1
ATOM 649 C CA . ASP A 1 80 ? -11.016 3.890 0.529 1.00 95.19 80 ASP A CA 1
ATOM 650 C C . ASP A 1 80 ? -11.981 2.767 0.945 1.00 95.19 80 ASP A C 1
ATOM 652 O O . ASP A 1 80 ? -13.109 3.037 1.343 1.00 95.19 80 ASP A O 1
ATOM 656 N N . ASP A 1 81 ? -11.510 1.515 1.001 1.00 93.94 81 ASP A N 1
ATOM 657 C CA . ASP A 1 81 ? -12.327 0.373 1.439 1.00 93.94 81 ASP A CA 1
ATOM 658 C C . ASP A 1 81 ? -12.818 0.498 2.894 1.00 93.94 81 ASP A C 1
ATOM 660 O O . ASP A 1 81 ? -13.935 0.079 3.220 1.00 93.94 81 ASP A O 1
ATOM 664 N N . ILE A 1 82 ? -11.999 1.072 3.783 1.00 94.12 82 ILE A N 1
ATOM 665 C CA . ILE A 1 82 ? -12.399 1.348 5.167 1.00 94.12 82 ILE A CA 1
ATOM 666 C C . ILE A 1 82 ? -13.523 2.388 5.198 1.00 94.12 82 ILE A C 1
ATOM 668 O O . ILE A 1 82 ? -14.498 2.171 5.911 1.00 94.12 82 ILE A O 1
ATOM 672 N N . TYR A 1 83 ? -13.417 3.483 4.446 1.00 95.50 83 TYR A N 1
ATOM 673 C CA . TYR A 1 83 ? -14.403 4.569 4.474 1.00 95.50 83 TYR A CA 1
ATOM 674 C C . TYR A 1 83 ? -15.699 4.237 3.726 1.00 95.50 83 TYR A C 1
ATOM 676 O O . TYR A 1 83 ? -16.772 4.623 4.190 1.00 95.50 83 TYR A O 1
ATOM 684 N N . ASP A 1 84 ? -15.621 3.505 2.615 1.00 94.31 84 ASP A N 1
ATOM 685 C CA . ASP A 1 84 ? -16.773 3.270 1.739 1.00 94.31 84 ASP A CA 1
ATOM 686 C C . ASP A 1 84 ? -17.567 2.004 2.088 1.00 94.31 84 ASP A C 1
ATOM 688 O O . ASP A 1 84 ? -18.771 1.940 1.823 1.00 94.31 84 ASP A O 1
ATOM 692 N N . VAL A 1 85 ? -16.916 0.976 2.648 1.00 89.56 85 VAL A N 1
ATOM 693 C CA . VAL A 1 85 ? -17.530 -0.355 2.810 1.00 89.56 85 VAL A CA 1
ATOM 694 C C . VAL A 1 85 ? -17.645 -0.791 4.266 1.00 89.56 85 VAL A C 1
ATOM 696 O O . VAL A 1 85 ? -18.667 -1.370 4.637 1.00 89.56 85 VAL A O 1
ATOM 699 N N . TYR A 1 86 ? -16.602 -0.590 5.076 1.00 91.94 86 TYR A N 1
ATOM 700 C CA . TYR A 1 86 ? -16.473 -1.324 6.340 1.00 91.94 86 TYR A CA 1
ATOM 701 C C . TYR A 1 86 ? -16.661 -0.480 7.605 1.00 91.94 86 TYR A C 1
ATOM 703 O O . TYR A 1 86 ? -17.321 -0.926 8.543 1.00 91.94 86 TYR A O 1
ATOM 711 N N . GLY A 1 87 ? -16.073 0.713 7.659 1.00 93.12 87 GLY A N 1
ATOM 712 C CA . GLY A 1 87 ? -16.039 1.543 8.856 1.00 93.12 87 GLY A CA 1
ATOM 713 C C . GLY A 1 87 ? -17.389 2.174 9.180 1.00 93.12 87 GLY A C 1
ATOM 714 O O . GLY A 1 87 ? -18.112 2.653 8.308 1.00 93.12 87 GLY A O 1
ATOM 715 N N . THR A 1 88 ? -17.724 2.216 10.466 1.00 96.25 88 THR A N 1
ATOM 716 C CA . THR A 1 88 ? -18.857 3.017 10.951 1.00 96.25 88 THR A CA 1
ATOM 717 C C . THR A 1 88 ? -18.460 4.487 11.082 1.00 96.25 88 THR A C 1
ATOM 719 O O . THR A 1 88 ? -17.294 4.794 11.310 1.00 96.25 88 THR A O 1
ATOM 722 N N . LEU A 1 89 ? -19.417 5.418 10.991 1.00 96.81 89 LEU A N 1
ATOM 723 C CA . LEU A 1 89 ? -19.126 6.859 11.056 1.00 96.81 89 LEU A CA 1
ATOM 724 C C . LEU A 1 89 ? -18.296 7.256 12.295 1.00 96.81 89 LEU A C 1
ATOM 726 O O . LEU A 1 89 ? -17.355 8.037 12.170 1.00 96.81 89 LEU A O 1
ATOM 730 N N . ASP A 1 90 ? -18.607 6.679 13.459 1.00 97.12 90 ASP A N 1
ATOM 731 C CA . ASP A 1 90 ? -17.879 6.939 14.707 1.00 97.12 90 ASP A CA 1
ATOM 732 C C . ASP A 1 90 ? -16.421 6.449 14.626 1.00 97.12 90 ASP A C 1
ATOM 734 O O . ASP A 1 90 ? -15.497 7.167 15.008 1.00 97.12 90 ASP A O 1
ATOM 738 N N . GLU A 1 91 ? -16.188 5.251 14.079 1.00 97.06 91 GLU A N 1
ATOM 739 C CA . GLU A 1 91 ? -14.835 4.719 13.860 1.00 97.06 91 GLU A CA 1
ATOM 740 C C . GLU A 1 91 ? -14.054 5.555 12.842 1.00 97.06 91 GLU A C 1
ATOM 742 O O . GLU A 1 91 ? -12.875 5.837 13.051 1.00 97.06 91 GLU A O 1
ATOM 747 N N . LEU A 1 92 ? -14.707 5.987 11.759 1.00 97.38 92 LEU A N 1
ATOM 748 C CA . LEU A 1 92 ? -14.095 6.823 10.727 1.00 97.38 92 LEU A CA 1
ATOM 749 C C . LEU A 1 92 ? -13.675 8.185 11.284 1.00 97.38 92 LEU A C 1
ATOM 751 O O . LEU A 1 92 ? -12.596 8.669 10.952 1.00 97.38 92 LEU A O 1
ATOM 755 N N . GLN A 1 93 ? -14.468 8.779 12.178 1.00 97.50 93 GLN A N 1
ATOM 756 C CA . GLN A 1 93 ? -14.105 10.034 12.835 1.00 97.50 93 GLN A CA 1
ATOM 757 C C . GLN A 1 93 ? -12.879 9.871 13.747 1.00 97.50 93 GLN A C 1
ATOM 759 O O . GLN A 1 93 ? -11.996 10.736 13.761 1.00 97.50 93 GLN A O 1
ATOM 764 N N . LEU A 1 94 ? -12.784 8.749 14.469 1.00 97.56 94 LEU A N 1
ATOM 765 C CA . LEU A 1 94 ? -11.601 8.413 15.264 1.00 97.56 94 LEU A CA 1
ATOM 766 C C . LEU A 1 94 ? -10.376 8.193 14.368 1.00 97.56 94 LEU A C 1
ATOM 768 O O . LEU A 1 94 ? -9.300 8.707 14.675 1.00 97.56 94 LEU A O 1
ATOM 772 N N . PHE A 1 95 ? -10.537 7.487 13.246 1.00 97.31 95 PHE A N 1
ATOM 773 C CA . PHE A 1 95 ? -9.457 7.254 12.288 1.00 97.31 95 PHE A CA 1
ATOM 774 C C . PHE A 1 95 ? -8.958 8.554 11.653 1.00 97.31 95 PHE A C 1
ATOM 776 O O . PHE A 1 95 ? -7.753 8.799 11.654 1.00 97.31 95 PHE A O 1
ATOM 783 N N . THR A 1 96 ? -9.862 9.431 11.204 1.00 97.31 96 THR A N 1
ATOM 784 C CA . THR A 1 96 ? -9.513 10.771 10.708 1.00 97.31 96 THR A CA 1
ATOM 785 C C . THR A 1 96 ? -8.722 11.550 11.756 1.00 97.31 96 THR A C 1
ATOM 787 O O . THR A 1 96 ? -7.650 12.062 11.452 1.00 97.31 96 THR A O 1
ATOM 790 N N . THR A 1 97 ? -9.190 11.566 13.007 1.00 97.00 97 THR A N 1
ATOM 791 C CA . THR A 1 97 ? -8.506 12.260 14.112 1.00 97.00 97 THR A CA 1
ATOM 792 C C . THR A 1 97 ? -7.102 11.690 14.358 1.00 97.00 97 THR A C 1
ATOM 794 O O . THR A 1 97 ? -6.146 12.435 14.588 1.00 97.00 97 THR A O 1
ATOM 797 N N . ALA A 1 98 ? -6.942 10.366 14.280 1.00 97.00 98 ALA A N 1
ATOM 798 C CA . ALA A 1 98 ? -5.641 9.721 14.424 1.00 97.00 98 ALA A CA 1
ATOM 799 C C . ALA A 1 98 ? -4.683 10.112 13.287 1.00 97.00 98 ALA A C 1
ATOM 801 O O . ALA A 1 98 ? -3.531 10.449 13.551 1.00 97.00 98 ALA A O 1
ATOM 802 N N . VAL A 1 99 ? -5.159 10.137 12.038 1.00 96.25 99 VAL A N 1
ATOM 803 C CA . VAL A 1 99 ? -4.361 10.551 10.871 1.00 96.25 99 VAL A CA 1
ATOM 804 C C . VAL A 1 99 ? -3.988 12.034 10.936 1.00 96.25 99 VAL A C 1
ATOM 806 O O . VAL A 1 99 ? -2.838 12.370 10.676 1.00 96.25 99 VAL A O 1
ATOM 809 N N . GLU A 1 100 ? -4.907 12.913 11.337 1.00 96.56 100 GLU A N 1
ATOM 810 C CA . GLU A 1 100 ? -4.641 14.352 11.484 1.00 96.56 100 GLU A CA 1
ATOM 811 C C . GLU A 1 100 ? -3.632 14.660 12.593 1.00 96.56 100 GLU A C 1
ATOM 813 O O . GLU A 1 100 ? -2.780 15.533 12.429 1.00 96.56 100 GLU A O 1
ATOM 818 N N . SER A 1 101 ? -3.711 13.948 13.721 1.00 96.25 101 SER A N 1
ATOM 819 C CA . SER A 1 101 ? -2.745 14.121 14.813 1.00 96.25 101 SER A CA 1
ATOM 820 C C . SER A 1 101 ? -1.365 13.558 14.473 1.00 96.25 101 SER A C 1
ATOM 822 O O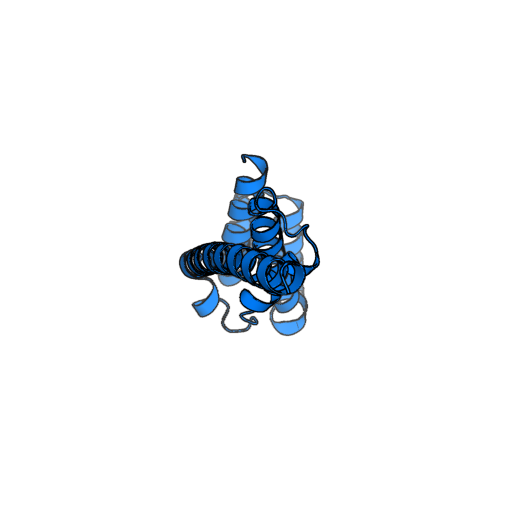 . SER A 1 101 ? -0.370 14.030 15.022 1.00 96.25 101 SER A O 1
ATOM 824 N N . TRP A 1 102 ? -1.313 12.557 13.583 1.00 96.31 102 TRP A N 1
ATOM 825 C CA . TRP A 1 102 ? -0.106 11.834 13.182 1.00 96.31 102 TRP A CA 1
ATOM 826 C C . TRP A 1 102 ? 0.763 11.399 14.381 1.00 96.31 102 TRP A C 1
ATOM 828 O O . TRP A 1 102 ? 1.994 11.375 14.320 1.00 96.31 102 TRP A O 1
ATOM 838 N N . ASP A 1 103 ? 0.113 11.054 15.496 1.00 95.00 103 ASP A N 1
ATOM 839 C CA . ASP A 1 103 ? 0.745 10.565 16.721 1.00 95.00 103 ASP A CA 1
ATOM 840 C C . ASP A 1 103 ? 0.535 9.053 16.831 1.00 95.00 103 ASP A C 1
ATOM 842 O O . ASP A 1 103 ? -0.592 8.556 16.796 1.00 95.00 103 ASP A O 1
ATOM 846 N N . ILE A 1 104 ? 1.622 8.307 17.031 1.00 94.25 104 ILE A N 1
ATOM 847 C CA . ILE A 1 104 ? 1.575 6.860 17.258 1.00 94.25 104 ILE A CA 1
ATOM 848 C C . ILE A 1 104 ? 0.687 6.484 18.451 1.00 94.25 104 ILE A C 1
ATOM 850 O O . ILE A 1 104 ? 0.095 5.408 18.464 1.00 94.25 104 ILE A O 1
ATOM 854 N N . ASN A 1 105 ? 0.542 7.367 19.443 1.00 94.94 105 ASN A N 1
ATOM 855 C CA . ASN A 1 105 ? -0.309 7.130 20.606 1.00 94.94 105 ASN A CA 1
ATOM 856 C C . ASN A 1 105 ? -1.809 7.185 20.273 1.00 94.94 105 ASN A C 1
ATOM 858 O O . ASN A 1 105 ? -2.617 6.638 21.029 1.00 94.94 105 ASN A O 1
ATOM 862 N N . ALA A 1 106 ? -2.196 7.758 19.128 1.00 93.50 106 ALA A N 1
ATOM 863 C CA . ALA A 1 106 ? -3.584 7.783 18.674 1.00 93.50 106 ALA A CA 1
ATOM 864 C C . ALA A 1 106 ? -4.137 6.377 18.369 1.00 93.50 106 ALA A C 1
ATOM 866 O O . ALA A 1 106 ? -5.349 6.185 18.339 1.00 93.50 106 ALA A O 1
ATOM 867 N N . ILE A 1 107 ? -3.291 5.345 18.252 1.00 94.62 107 ILE A N 1
ATOM 868 C CA . ILE A 1 107 ? -3.765 3.956 18.126 1.00 94.62 107 ILE A CA 1
ATOM 869 C C . ILE A 1 107 ? -4.623 3.508 19.313 1.00 94.62 107 ILE A C 1
ATOM 871 O O . ILE A 1 107 ? -5.420 2.587 19.173 1.00 94.62 107 ILE A O 1
ATOM 875 N N . GLN A 1 108 ? -4.487 4.124 20.491 1.00 93.94 108 GLN A N 1
ATOM 876 C CA . GLN A 1 108 ? -5.222 3.683 21.680 1.00 93.94 108 GLN A CA 1
ATOM 877 C C . GLN A 1 108 ? -6.734 3.902 21.565 1.00 93.94 108 GLN A C 1
ATOM 879 O O . GLN A 1 108 ? -7.495 3.168 22.193 1.00 93.94 108 GLN A O 1
ATOM 884 N N . ILE A 1 109 ? -7.163 4.867 20.745 1.00 92.31 109 ILE A N 1
ATOM 885 C CA . ILE A 1 109 ? -8.580 5.198 20.548 1.00 92.31 109 ILE A CA 1
ATOM 886 C C . ILE A 1 109 ? -9.226 4.442 19.379 1.00 92.31 109 ILE A C 1
ATOM 888 O O . ILE A 1 109 ? -10.441 4.492 19.231 1.00 92.31 109 ILE A O 1
ATOM 892 N N . LEU A 1 110 ? -8.443 3.742 18.551 1.00 95.94 110 LEU A N 1
ATOM 893 C CA . LEU A 1 110 ? -8.940 3.068 17.348 1.00 95.94 110 LEU A CA 1
ATOM 894 C C . LEU A 1 110 ? -9.446 1.644 17.642 1.00 95.94 110 LEU A C 1
ATOM 896 O O . LEU A 1 110 ? -8.943 0.988 18.557 1.00 95.94 110 LEU A O 1
ATOM 900 N N . P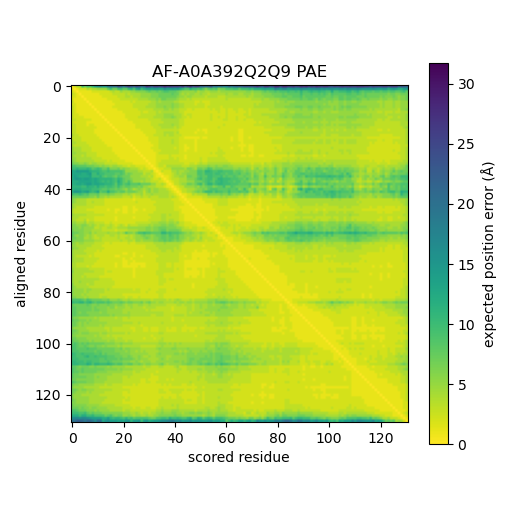RO A 1 111 ? -10.386 1.105 16.847 1.00 94.62 111 PRO A N 1
ATOM 901 C CA . PRO A 1 111 ? -10.693 -0.323 16.859 1.00 94.62 111 PRO A CA 1
ATOM 902 C C . PRO A 1 111 ? -9.504 -1.142 16.332 1.00 94.62 111 PRO A C 1
ATOM 904 O O . PRO A 1 111 ? -8.672 -0.652 15.569 1.00 94.62 111 PRO A O 1
ATOM 907 N N . GLU A 1 112 ? -9.420 -2.416 16.721 1.00 91.94 112 GLU A N 1
ATOM 908 C CA . GLU A 1 112 ? -8.215 -3.240 16.530 1.00 91.94 112 GLU A CA 1
ATOM 909 C C . GLU A 1 112 ? -7.732 -3.316 15.069 1.00 91.94 112 GLU A C 1
ATOM 911 O O . GLU A 1 112 ? -6.541 -3.165 14.802 1.00 91.94 112 GLU A O 1
ATOM 916 N N . TYR A 1 113 ? -8.644 -3.476 14.104 1.00 91.19 113 TYR A N 1
ATOM 917 C CA . TYR A 1 113 ? -8.282 -3.533 12.682 1.00 91.19 113 TYR A CA 1
ATOM 918 C C . TYR A 1 113 ? -7.694 -2.203 12.171 1.00 91.19 113 TYR A C 1
ATOM 920 O O . TYR A 1 113 ? -6.716 -2.213 11.421 1.00 91.19 113 TYR A O 1
ATOM 928 N N . MET A 1 114 ? -8.226 -1.064 12.632 1.00 94.69 114 MET A N 1
ATOM 929 C CA . MET A 1 114 ? -7.706 0.268 12.309 1.00 94.69 114 MET A CA 1
ATOM 930 C C . MET A 1 114 ? -6.377 0.548 12.999 1.00 94.69 114 MET A C 1
ATOM 932 O O . MET A 1 114 ? -5.554 1.239 12.414 1.00 94.69 114 MET A O 1
ATOM 936 N N . LYS A 1 115 ? -6.113 -0.006 14.192 1.00 94.62 115 LYS A N 1
ATOM 937 C CA . LYS A 1 115 ? -4.784 0.095 14.825 1.00 94.62 115 LYS A CA 1
ATOM 938 C C . LYS A 1 115 ? -3.717 -0.546 13.958 1.00 94.62 115 LYS A C 1
ATOM 940 O O . LYS A 1 115 ? -2.684 0.061 13.691 1.00 94.62 115 LYS A O 1
ATOM 945 N N . ILE A 1 116 ? -3.984 -1.775 13.519 1.00 92.06 116 ILE A N 1
ATOM 946 C CA . ILE A 1 116 ? -3.074 -2.539 12.665 1.00 92.06 116 ILE A CA 1
ATOM 947 C C . ILE A 1 116 ? -2.815 -1.766 11.369 1.00 92.06 116 ILE A C 1
ATOM 949 O O . ILE A 1 116 ? -1.665 -1.626 10.953 1.00 92.06 116 ILE A O 1
ATOM 953 N N . PHE A 1 117 ? -3.871 -1.230 10.757 1.00 94.38 117 PHE A N 1
ATOM 954 C CA . PHE A 1 117 ? -3.743 -0.457 9.531 1.00 94.38 117 PHE A CA 1
ATOM 955 C C . PHE A 1 117 ? -3.020 0.887 9.738 1.00 94.38 117 PHE A C 1
ATOM 957 O O . PHE A 1 117 ? -2.105 1.209 8.984 1.00 94.38 117 PHE A O 1
ATOM 964 N N . PHE A 1 118 ? -3.358 1.641 10.787 1.00 95.81 118 PHE A N 1
ATOM 965 C CA . PHE A 1 118 ? -2.706 2.909 11.123 1.00 95.81 118 PHE A CA 1
ATOM 966 C C . PHE A 1 118 ? -1.210 2.724 11.377 1.00 95.81 118 PHE A C 1
ATOM 968 O O . PHE A 1 118 ? -0.409 3.514 10.894 1.00 95.81 118 PHE A O 1
ATOM 975 N N . LEU A 1 119 ? -0.812 1.652 12.069 1.00 94.25 119 LEU A N 1
ATOM 976 C CA . LEU A 1 119 ? 0.598 1.312 12.266 1.00 94.25 119 LEU A CA 1
ATOM 977 C C . LEU A 1 119 ? 1.323 1.074 10.937 1.00 94.25 119 LEU A C 1
ATOM 979 O O . LEU A 1 119 ? 2.435 1.564 10.751 1.00 94.25 119 LEU A O 1
ATOM 983 N N . ALA A 1 120 ? 0.699 0.349 10.005 1.00 93.69 120 ALA A N 1
ATOM 984 C CA . ALA A 1 120 ? 1.270 0.118 8.680 1.00 93.69 120 ALA A CA 1
ATOM 985 C C . ALA A 1 120 ? 1.412 1.427 7.882 1.00 93.69 120 ALA A C 1
ATOM 987 O O . ALA A 1 120 ? 2.469 1.675 7.296 1.00 93.69 120 ALA A O 1
ATOM 988 N N . LEU A 1 121 ? 0.384 2.281 7.911 1.00 95.88 121 LEU A N 1
ATOM 989 C CA . LEU A 1 121 ? 0.389 3.606 7.288 1.00 95.88 121 LEU A CA 1
ATOM 990 C C . LEU A 1 121 ? 1.491 4.500 7.876 1.00 95.88 121 LEU A C 1
ATOM 992 O O . LEU A 1 121 ? 2.322 5.021 7.134 1.00 95.88 121 LEU A O 1
ATOM 996 N N . TYR A 1 122 ? 1.528 4.627 9.203 1.00 95.75 122 TYR A N 1
ATOM 997 C CA . TYR A 1 122 ? 2.487 5.449 9.937 1.00 95.75 122 TYR A CA 1
ATOM 998 C C . TYR A 1 122 ? 3.929 5.027 9.650 1.00 95.75 122 TYR A C 1
ATOM 1000 O O . TYR A 1 122 ? 4.761 5.855 9.286 1.00 95.75 122 TYR A O 1
ATOM 1008 N N . ASN A 1 123 ? 4.224 3.728 9.752 1.00 94.31 123 ASN A N 1
ATOM 1009 C CA . ASN A 1 123 ? 5.569 3.211 9.507 1.00 94.31 123 ASN A CA 1
ATOM 1010 C C . ASN A 1 123 ? 6.005 3.417 8.052 1.00 94.31 123 ASN A C 1
ATOM 1012 O O . ASN A 1 123 ? 7.131 3.842 7.822 1.00 94.31 123 ASN A O 1
ATOM 1016 N N . THR A 1 124 ? 5.116 3.167 7.085 1.00 94.44 124 THR A N 1
ATOM 1017 C CA . THR A 1 124 ? 5.441 3.314 5.656 1.00 94.44 124 THR A CA 1
ATOM 1018 C C . THR A 1 124 ? 5.717 4.770 5.282 1.00 94.44 124 THR A C 1
ATOM 1020 O O . THR A 1 124 ? 6.665 5.061 4.561 1.00 94.44 124 THR A O 1
ATOM 1023 N N . VAL A 1 125 ? 4.902 5.707 5.769 1.00 94.31 125 VAL A N 1
ATOM 1024 C CA . VAL A 1 125 ? 5.087 7.134 5.467 1.00 94.31 125 VAL A CA 1
ATOM 1025 C C . VAL A 1 125 ? 6.326 7.692 6.165 1.00 94.31 125 VAL A C 1
ATOM 1027 O O . VAL A 1 125 ? 7.043 8.492 5.572 1.00 94.31 125 VAL A O 1
ATOM 1030 N N . ASN A 1 126 ? 6.619 7.252 7.391 1.00 94.31 126 ASN A N 1
ATOM 1031 C CA . ASN A 1 126 ? 7.841 7.674 8.069 1.00 94.31 126 ASN A CA 1
ATOM 1032 C C . ASN A 1 126 ? 9.097 7.072 7.423 1.00 94.31 126 ASN A C 1
ATOM 1034 O O . ASN A 1 126 ? 10.081 7.789 7.316 1.00 94.31 126 ASN A O 1
ATOM 1038 N N . GLU A 1 127 ? 9.066 5.823 6.936 1.00 92.56 127 GLU A N 1
ATOM 1039 C CA . GLU A 1 127 ? 10.147 5.236 6.116 1.00 92.56 127 GLU A CA 1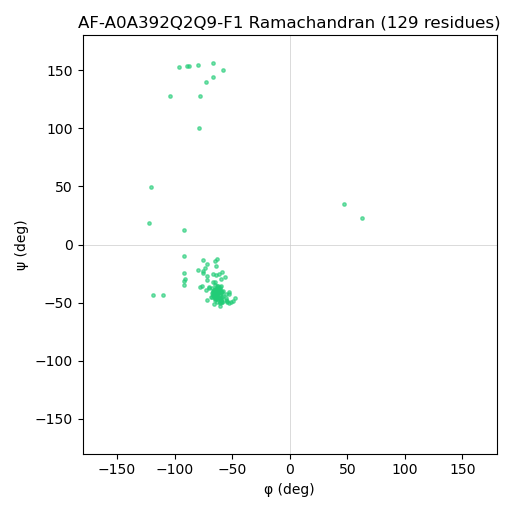
ATOM 1040 C C . GLU A 1 127 ? 10.498 6.173 4.948 1.00 92.56 127 GLU A C 1
ATOM 1042 O O . GLU A 1 127 ? 11.647 6.580 4.809 1.00 92.56 127 GLU A O 1
ATOM 1047 N N . PHE A 1 128 ? 9.491 6.646 4.204 1.00 89.94 128 PHE A N 1
ATOM 1048 C CA . PHE A 1 128 ? 9.697 7.601 3.108 1.00 89.94 128 PHE A CA 1
ATOM 1049 C C . PHE A 1 128 ? 10.235 8.968 3.520 1.00 89.94 128 PHE A C 1
ATOM 1051 O O . PHE A 1 128 ? 10.799 9.664 2.684 1.00 89.94 128 PHE A O 1
ATOM 1058 N N . ALA A 1 129 ? 9.993 9.404 4.754 1.00 88.88 129 ALA A N 1
ATOM 1059 C CA . ALA A 1 129 ? 10.498 10.685 5.234 1.00 88.88 129 ALA A CA 1
ATOM 1060 C C . ALA A 1 129 ? 11.974 10.609 5.660 1.00 88.88 129 ALA A C 1
ATOM 1062 O O . ALA A 1 129 ? 12.630 11.648 5.750 1.00 88.88 129 ALA A O 1
ATOM 1063 N N . TYR A 1 130 ? 12.470 9.406 5.969 1.00 86.44 130 TYR A N 1
ATOM 1064 C CA . TYR A 1 130 ? 13.856 9.167 6.370 1.00 86.44 130 TYR A CA 1
ATOM 1065 C C . TYR A 1 130 ? 14.781 8.817 5.197 1.00 86.44 130 TYR A C 1
ATOM 1067 O O . TYR A 1 130 ? 15.967 9.149 5.277 1.00 86.44 130 TYR A O 1
ATOM 1075 N N . ASP A 1 131 ? 14.254 8.160 4.162 1.00 68.19 131 ASP A N 1
ATOM 1076 C CA . ASP A 1 131 ? 14.969 7.801 2.925 1.00 68.19 131 ASP A CA 1
ATOM 1077 C C . ASP A 1 131 ? 15.150 8.990 1.959 1.00 68.19 131 ASP A C 1
ATOM 1079 O O . ASP A 1 131 ? 16.231 9.070 1.322 1.00 68.19 131 ASP A O 1
#

Nearest PDB structures (foldseek):
  2j5c-assembly1_A  TM=9.763E-01  e=1.461E-09  Salvia fruticosa
  5eas-assembly1_A  TM=9.839E-01  e=6.463E-08  Nicotiana tabacum
  5eau-assembly1_A  TM=9.871E-01  e=9.342E-08  Nicotiana tabacum
  1hxg-assembly1_A  TM=9.883E-01  e=1.852E-07  Nicotiana tabacum
  7e9r-assembly1_C  TM=9.500E-01  e=1.109E-06  Santalum album

Sequence (131 aa):
MVLVEAAKLDFNIFQSNLQQELKEMSRWWKEMGLAPRLSFSRDRLIECYFWAVGMAPFEPQFSNLRMGLTKVGSLITLIDDIYDVYGTLDELQLFTTAVESWDINAIQILPEYMKIFFLALYNTVNEFAYD

Mean predicted aligned error: 3.84 Å

Foldseek 3Di:
DVVVVVVVVVVVVLVVLLVVLLVVLVVLVVVLVLCVLPVQADPCLVVQLVVLCVVDDSDNVCSVVSSLSSLVSRLVSSVVSCVPPNDDPVLNVLLVVCVVVLDLVSLVVHDPSSNSSSVSVSVSVVVVVVD